Protein AF-A0A538IMJ9-F1 (afdb_monomer_lite)

Sequence (59 aa):
MPKFPNVLGAAMKRQTTNPPERADELADFVLQDQNGEDVRLGDTWSDGPAVLVWLRHYG

Radius of gyration: 16.47 Å; chains: 1; bounding box: 48×34×27 Å

pLDDT: mean 80.31, std 15.83, range [42.03, 97.38]

Foldseek 3Di:
DDDDPDDPDDPVDDDDDPDDPDPVVQQQDWDADPVRDTDRSVVVDPPHDDDDDDDDDDD

Secondary structure (DSSP, 8-state):
-PPPP--TT--SSPPPP---SSTHHHHT-EEE-TTS-EEEGGGGGSSS-----------

Structure (mmCIF, N/CA/C/O backbone):
data_AF-A0A538IMJ9-F1
#
_entry.id   AF-A0A538IMJ9-F1
#
loop_
_atom_site.group_PDB
_atom_site.id
_atom_site.type_symbol
_atom_site.label_atom_id
_atom_site.label_alt_id
_atom_site.label_comp_id
_atom_site.label_asym_id
_atom_site.label_entity_id
_atom_site.label_seq_id
_atom_site.pdbx_PDB_ins_code
_atom_site.Cartn_x
_atom_site.Cartn_y
_atom_site.Cartn_z
_atom_site.occupancy
_atom_site.B_iso_or_equiv
_atom_site.auth_seq_id
_atom_site.auth_comp_id
_atom_site.auth_asym_id
_atom_site.auth_atom_id
_atom_site.pdbx_PDB_model_num
ATOM 1 N N . MET A 1 1 ? 37.488 21.627 -8.259 1.00 45.56 1 MET A N 1
ATOM 2 C CA . MET A 1 1 ? 36.755 20.532 -8.938 1.00 45.56 1 MET A CA 1
ATOM 3 C C . MET A 1 1 ? 35.266 20.784 -8.774 1.00 45.56 1 MET A C 1
ATOM 5 O O . MET A 1 1 ? 34.859 20.971 -7.631 1.00 45.56 1 MET A O 1
ATOM 9 N N . PRO A 1 2 ? 34.457 20.842 -9.843 1.00 42.03 2 PRO A N 1
ATOM 10 C CA . PRO A 1 2 ? 33.011 20.921 -9.680 1.00 42.0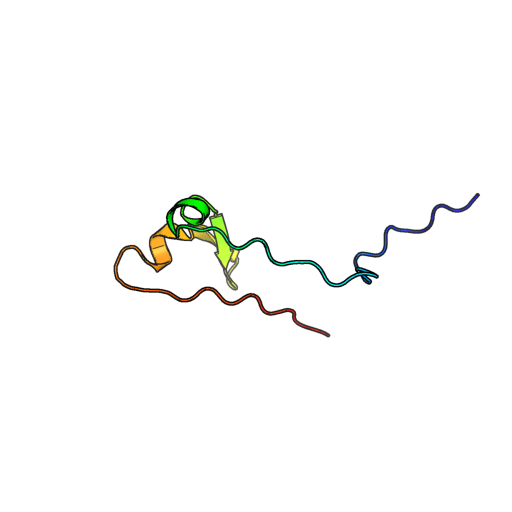3 2 PRO A CA 1
ATOM 11 C C . PRO A 1 2 ? 32.468 19.550 -9.236 1.00 42.03 2 PRO A C 1
ATOM 13 O O . PRO A 1 2 ? 32.877 18.517 -9.765 1.00 42.03 2 PRO A O 1
ATOM 16 N N . LYS A 1 3 ? 31.582 19.539 -8.231 1.00 52.2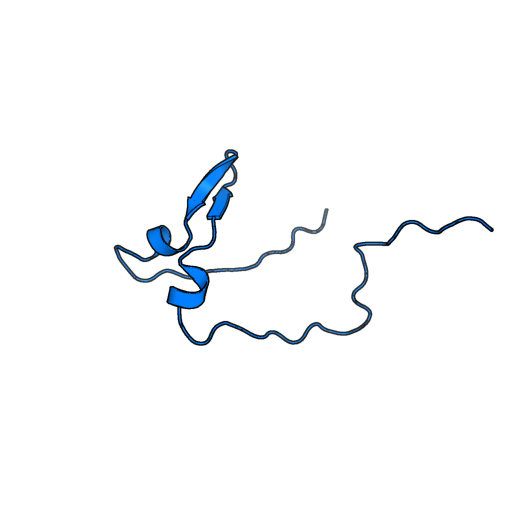5 3 LYS A N 1
ATOM 17 C CA . LYS A 1 3 ? 30.813 18.357 -7.811 1.00 52.25 3 LYS A CA 1
ATOM 18 C C . LYS A 1 3 ? 29.610 18.214 -8.744 1.00 52.25 3 LYS A C 1
ATOM 20 O O . LYS A 1 3 ? 28.801 19.133 -8.826 1.00 52.25 3 LYS A O 1
ATOM 25 N N . PHE A 1 4 ? 29.492 17.081 -9.429 1.00 54.19 4 PHE A N 1
ATOM 26 C CA . PHE A 1 4 ? 28.300 16.756 -10.210 1.00 54.19 4 PHE A CA 1
ATOM 27 C C . PHE A 1 4 ? 27.136 16.411 -9.262 1.00 54.19 4 PHE A C 1
ATOM 29 O O . PHE 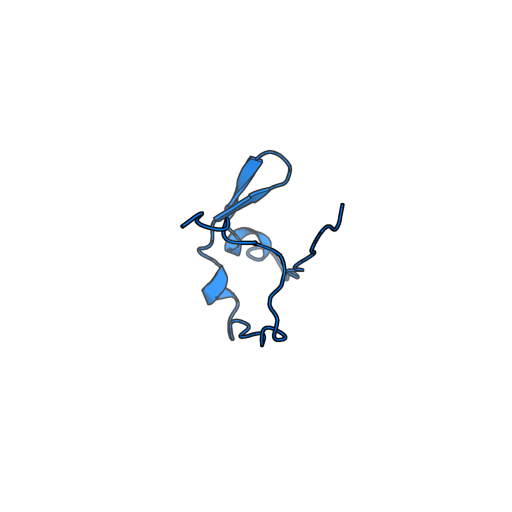A 1 4 ? 27.359 15.681 -8.290 1.00 54.19 4 PHE A O 1
ATOM 36 N N . PRO A 1 5 ? 25.916 16.926 -9.496 1.00 50.50 5 PRO A N 1
ATOM 37 C CA . PRO A 1 5 ? 24.747 16.543 -8.716 1.00 50.50 5 PRO A CA 1
ATOM 38 C C . PRO A 1 5 ? 24.444 15.055 -8.933 1.00 50.50 5 PRO A C 1
ATOM 40 O O . PRO A 1 5 ? 24.548 14.539 -10.045 1.00 50.50 5 PRO A O 1
ATOM 43 N N . ASN A 1 6 ? 24.100 14.364 -7.846 1.00 55.34 6 ASN A N 1
ATOM 44 C CA . ASN A 1 6 ? 23.759 12.947 -7.849 1.00 55.34 6 ASN A CA 1
ATOM 45 C C . ASN A 1 6 ? 22.487 12.738 -8.688 1.00 55.34 6 ASN A C 1
ATOM 47 O O . ASN A 1 6 ? 21.389 13.100 -8.271 1.00 55.34 6 ASN A O 1
ATOM 51 N N . VAL A 1 7 ? 22.650 12.216 -9.901 1.00 56.59 7 VAL A N 1
ATOM 52 C CA . VAL A 1 7 ? 21.559 11.940 -10.838 1.00 56.59 7 VAL A CA 1
ATOM 53 C C . VAL A 1 7 ? 20.715 10.764 -10.336 1.00 56.59 7 VAL A C 1
ATOM 55 O O . VAL A 1 7 ? 21.070 9.599 -10.507 1.00 56.59 7 VAL A O 1
ATOM 58 N N . LEU A 1 8 ? 19.551 11.060 -9.752 1.00 58.31 8 LEU A N 1
ATOM 59 C CA . LEU A 1 8 ? 18.425 10.124 -9.622 1.00 58.31 8 LEU A CA 1
ATOM 60 C C . LEU A 1 8 ? 17.876 9.826 -11.024 1.00 58.31 8 LEU A C 1
ATOM 62 O O . LEU A 1 8 ? 16.865 10.383 -11.441 1.00 58.31 8 LEU A O 1
ATOM 66 N N . GLY A 1 9 ? 18.586 9.024 -11.818 1.00 54.31 9 GLY A N 1
ATOM 67 C CA . GLY A 1 9 ? 18.223 8.957 -13.233 1.00 54.31 9 GLY A CA 1
ATOM 68 C C . GLY A 1 9 ? 18.879 7.915 -14.114 1.00 54.31 9 GLY A C 1
ATOM 69 O O . GLY A 1 9 ? 18.618 7.944 -15.305 1.00 54.31 9 GLY A O 1
ATOM 70 N N . ALA A 1 10 ? 19.684 6.991 -13.597 1.00 55.97 10 ALA A N 1
ATOM 71 C CA . ALA A 1 10 ? 20.048 5.792 -14.349 1.00 55.97 10 ALA A CA 1
ATOM 72 C C . ALA A 1 10 ? 20.617 4.751 -13.388 1.00 55.97 10 ALA A C 1
ATOM 74 O O . ALA A 1 10 ? 21.815 4.735 -13.110 1.00 55.97 10 ALA A O 1
ATOM 75 N N . ALA A 1 11 ? 19.776 3.847 -12.885 1.00 55.56 11 ALA A N 1
ATOM 76 C CA . ALA A 1 11 ? 20.314 2.581 -12.416 1.00 55.56 11 ALA A CA 1
ATOM 77 C C . ALA A 1 11 ? 20.920 1.892 -13.650 1.00 55.56 11 ALA A C 1
ATOM 79 O O . ALA A 1 11 ? 20.204 1.374 -14.501 1.00 55.56 11 ALA A O 1
ATOM 80 N N . MET A 1 12 ? 22.247 1.944 -13.779 1.00 58.53 12 MET A N 1
ATOM 81 C CA . MET A 1 12 ? 22.994 1.384 -14.915 1.00 58.53 12 MET A CA 1
ATOM 82 C C . MET A 1 12 ? 22.859 -0.152 -14.998 1.00 58.53 12 MET A C 1
ATOM 84 O O . MET A 1 12 ? 23.233 -0.772 -15.989 1.00 58.53 12 MET A O 1
ATOM 88 N N . LYS A 1 13 ? 22.295 -0.770 -13.953 1.00 71.19 13 LYS A N 1
ATOM 89 C CA . LYS A 1 13 ? 22.023 -2.199 -13.826 1.00 71.19 13 LYS A CA 1
ATOM 90 C C . LYS A 1 13 ? 20.561 -2.392 -13.427 1.00 71.19 13 LYS A C 1
ATOM 92 O O . LYS A 1 13 ? 20.070 -1.690 -12.543 1.00 71.19 13 LYS A O 1
ATOM 97 N N . ARG A 1 14 ? 19.878 -3.351 -14.063 1.00 71.31 14 ARG A N 1
ATOM 98 C CA . ARG A 1 14 ? 18.516 -3.766 -13.690 1.00 71.31 14 ARG A CA 1
ATOM 99 C C . ARG A 1 14 ? 18.499 -4.082 -12.189 1.00 71.31 14 ARG A C 1
ATOM 101 O O . ARG A 1 14 ? 19.263 -4.940 -11.748 1.00 71.31 14 ARG A O 1
ATOM 108 N N . GLN A 1 15 ? 17.671 -3.374 -11.420 1.00 71.62 15 GLN A N 1
ATOM 109 C CA . GLN A 1 15 ? 17.432 -3.719 -10.021 1.00 71.62 15 GLN A CA 1
ATOM 110 C C . GLN A 1 15 ? 16.752 -5.086 -9.972 1.00 71.62 15 GLN A C 1
ATOM 112 O O . GLN A 1 15 ? 15.745 -5.314 -10.644 1.00 71.62 15 GLN A O 1
ATOM 117 N N . THR A 1 16 ? 17.331 -5.998 -9.200 1.00 73.75 16 THR A N 1
ATOM 118 C CA . THR A 1 16 ? 16.661 -7.241 -8.826 1.00 73.75 16 THR A CA 1
ATOM 119 C C . THR A 1 16 ? 15.555 -6.899 -7.838 1.00 73.75 16 THR A C 1
ATOM 121 O O . THR A 1 16 ? 15.777 -6.136 -6.899 1.00 73.75 16 THR A O 1
ATOM 124 N N . THR A 1 17 ? 14.365 -7.452 -8.049 1.00 73.12 17 THR A N 1
ATOM 125 C CA . THR A 1 17 ? 13.275 -7.369 -7.078 1.00 73.12 17 THR A CA 1
ATOM 126 C C . THR A 1 17 ? 13.550 -8.339 -5.934 1.00 73.12 17 THR A C 1
ATOM 128 O O . THR A 1 17 ? 13.791 -9.517 -6.190 1.00 73.12 17 THR A O 1
ATOM 131 N N . ASN A 1 18 ? 13.482 -7.858 -4.695 1.00 78.12 18 ASN A N 1
ATOM 132 C CA . ASN A 1 18 ? 13.386 -8.697 -3.502 1.00 78.12 18 ASN A CA 1
ATOM 133 C C . ASN A 1 18 ? 12.003 -8.459 -2.883 1.00 78.12 18 ASN A C 1
ATOM 135 O O . ASN A 1 18 ? 11.886 -7.595 -2.012 1.00 78.12 18 ASN A O 1
ATOM 139 N N . PRO A 1 19 ? 10.940 -9.079 -3.429 1.00 78.00 19 PRO A N 1
ATOM 140 C CA . PRO A 1 19 ? 9.610 -8.898 -2.877 1.00 78.00 19 PRO A CA 1
ATOM 141 C C . PRO A 1 19 ? 9.559 -9.492 -1.461 1.00 78.00 19 PRO A C 1
ATOM 143 O O . PRO A 1 19 ? 10.239 -10.487 -1.206 1.00 78.00 19 PRO A O 1
ATOM 146 N N . PRO A 1 20 ? 8.766 -8.905 -0.555 1.00 82.12 20 PRO A N 1
ATOM 147 C CA . PRO A 1 20 ? 8.494 -9.518 0.738 1.00 82.12 20 PRO A CA 1
ATOM 148 C C . PRO A 1 20 ? 7.815 -10.875 0.536 1.00 82.12 20 PRO A C 1
ATOM 150 O O . PRO A 1 20 ? 7.016 -11.042 -0.393 1.00 82.12 20 PRO A O 1
ATOM 153 N N . GLU A 1 21 ? 8.130 -11.845 1.392 1.00 86.50 21 GLU A N 1
ATOM 154 C CA . GLU A 1 21 ? 7.524 -13.179 1.308 1.00 86.50 21 GL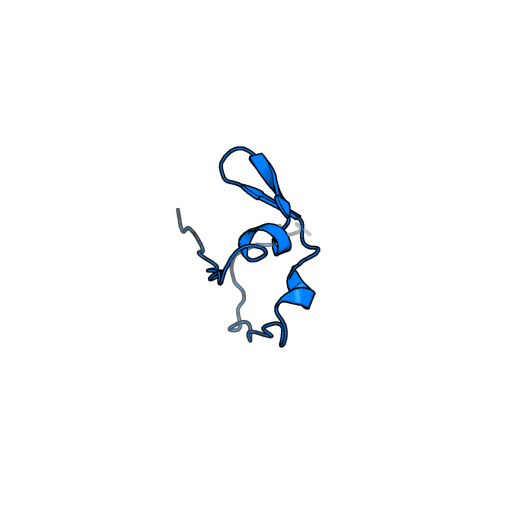U A CA 1
ATOM 155 C C . GLU A 1 21 ? 6.096 -13.170 1.860 1.00 86.50 21 GLU A C 1
ATOM 157 O O . GLU A 1 21 ? 5.247 -13.950 1.420 1.00 86.50 21 GLU A O 1
ATOM 162 N N . ARG A 1 22 ? 5.817 -12.266 2.808 1.00 88.25 22 ARG A N 1
ATOM 163 C CA . ARG A 1 22 ? 4.514 -12.136 3.457 1.00 88.25 22 ARG A CA 1
ATOM 164 C C . ARG A 1 22 ? 3.987 -10.704 3.434 1.00 88.25 22 ARG A C 1
ATOM 166 O O . ARG A 1 22 ? 4.732 -9.734 3.523 1.00 88.25 22 ARG A O 1
ATOM 173 N N . ALA A 1 23 ? 2.662 -10.575 3.375 1.00 84.00 23 ALA A N 1
ATOM 174 C CA . ALA A 1 23 ? 1.986 -9.278 3.335 1.00 84.00 23 ALA A CA 1
ATOM 175 C C . ALA A 1 23 ? 2.192 -8.439 4.611 1.00 84.00 23 ALA A C 1
ATOM 177 O O . AL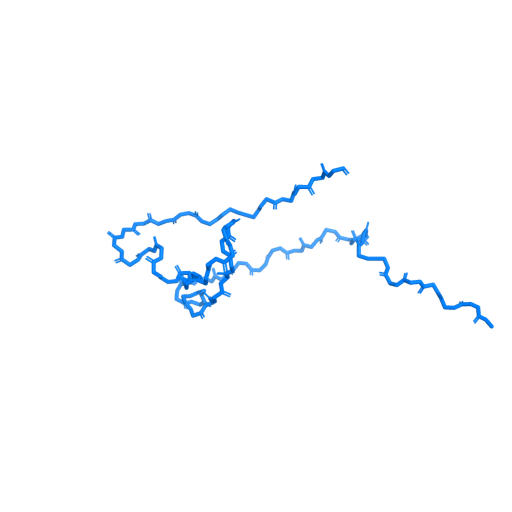A A 1 23 ? 2.221 -7.213 4.541 1.00 84.00 23 ALA A O 1
ATOM 178 N N . ASP A 1 24 ? 2.363 -9.073 5.774 1.00 87.94 24 ASP A N 1
ATOM 179 C CA . ASP A 1 24 ? 2.575 -8.371 7.044 1.00 87.94 24 ASP A CA 1
ATOM 180 C C . ASP A 1 24 ? 3.921 -7.647 7.118 1.00 87.94 24 ASP A C 1
ATOM 182 O O . ASP A 1 24 ? 4.024 -6.648 7.822 1.00 87.94 24 ASP A O 1
ATOM 186 N N . GLU A 1 25 ? 4.910 -8.051 6.316 1.00 91.56 25 GLU A N 1
ATOM 187 C CA . GLU A 1 25 ? 6.170 -7.310 6.176 1.00 91.56 25 GLU A CA 1
ATOM 188 C C . GLU A 1 25 ? 5.954 -5.893 5.618 1.00 91.56 25 GLU A C 1
ATOM 190 O O . GLU A 1 25 ? 6.780 -5.011 5.846 1.00 91.56 25 GLU A O 1
ATOM 195 N N . LEU A 1 26 ? 4.843 -5.657 4.906 1.00 90.69 26 LEU A N 1
ATOM 196 C CA . LEU A 1 26 ? 4.462 -4.344 4.378 1.00 90.69 26 LEU A CA 1
ATOM 197 C C . LEU A 1 26 ? 3.374 -3.640 5.198 1.00 90.69 26 LEU A C 1
ATOM 199 O O . LEU A 1 26 ? 3.103 -2.469 4.944 1.00 90.69 26 LEU A O 1
ATOM 203 N N . ALA A 1 27 ? 2.742 -4.309 6.163 1.00 92.31 27 ALA A N 1
ATOM 204 C CA . ALA A 1 27 ? 1.525 -3.805 6.801 1.00 92.31 27 ALA A CA 1
ATOM 205 C C . ALA A 1 27 ? 1.733 -2.521 7.621 1.00 92.31 27 ALA A C 1
ATOM 207 O O . ALA A 1 27 ? 0.806 -1.725 7.767 1.00 92.31 27 ALA A O 1
ATOM 208 N N . ASP A 1 28 ? 2.941 -2.296 8.135 1.00 94.12 28 ASP A N 1
ATOM 209 C CA . ASP A 1 28 ? 3.265 -1.141 8.981 1.00 94.12 28 ASP A CA 1
ATOM 210 C C . ASP A 1 28 ? 3.705 0.097 8.189 1.00 94.12 28 ASP A C 1
ATOM 212 O O . ASP A 1 28 ? 3.885 1.169 8.766 1.00 94.12 28 ASP A O 1
ATOM 216 N N . PHE A 1 29 ? 3.873 -0.023 6.870 1.00 93.56 29 PHE A N 1
ATOM 217 C CA . PHE A 1 29 ? 4.284 1.103 6.040 1.00 93.56 29 PHE A CA 1
ATOM 218 C C . PHE A 1 29 ? 3.149 2.110 5.884 1.00 93.56 29 PHE A C 1
ATOM 220 O O . PHE A 1 29 ? 2.028 1.748 5.530 1.00 93.56 29 PHE A O 1
ATOM 227 N N . VAL A 1 30 ? 3.481 3.383 6.091 1.00 95.94 30 VAL A N 1
ATOM 228 C CA . VAL A 1 30 ? 2.586 4.517 5.859 1.00 95.94 30 VAL A CA 1
ATOM 229 C C . VAL A 1 30 ? 3.067 5.272 4.624 1.00 95.94 30 VAL A C 1
ATOM 231 O O . VAL A 1 30 ? 4.236 5.657 4.545 1.00 95.94 30 VAL A O 1
ATOM 234 N N . LEU A 1 31 ? 2.179 5.450 3.650 1.00 93.44 31 LEU A N 1
ATOM 235 C CA . LEU A 1 31 ? 2.402 6.213 2.423 1.00 93.44 31 LEU A CA 1
ATOM 236 C C . LEU A 1 31 ? 1.374 7.335 2.328 1.00 93.44 31 LEU A C 1
ATOM 238 O O . LEU A 1 31 ? 0.276 7.197 2.848 1.00 93.44 31 LEU A O 1
ATOM 242 N N . GLN A 1 32 ? 1.707 8.410 1.619 1.00 95.06 32 GLN A N 1
ATOM 243 C CA . GLN A 1 32 ? 0.717 9.424 1.268 1.00 95.06 32 GLN A CA 1
ATOM 244 C C . GLN A 1 32 ? 0.005 9.046 -0.026 1.00 95.06 32 GLN A C 1
ATOM 246 O O . GLN A 1 32 ? 0.652 8.651 -1.002 1.00 95.06 32 GLN A O 1
ATOM 251 N N . ASP A 1 33 ? -1.319 9.164 -0.026 1.00 91.31 33 ASP A N 1
ATOM 252 C CA . ASP A 1 33 ? -2.136 8.997 -1.222 1.00 91.31 33 ASP A CA 1
ATOM 253 C C . ASP A 1 33 ? -2.029 10.219 -2.161 1.00 91.31 33 ASP A C 1
ATOM 255 O O . ASP A 1 33 ? -1.295 11.181 -1.915 1.00 91.31 33 ASP A O 1
ATOM 259 N N . GLN A 1 34 ? -2.778 10.201 -3.265 1.00 90.12 34 GLN A N 1
ATOM 260 C CA . GLN A 1 34 ? -2.806 11.308 -4.226 1.00 90.12 34 GLN A CA 1
ATOM 261 C C . GLN A 1 34 ? -3.383 12.625 -3.673 1.00 90.12 34 GLN A C 1
ATOM 263 O O . GLN A 1 34 ? -3.193 13.670 -4.295 1.00 90.12 34 GLN A O 1
ATOM 268 N N . ASN A 1 35 ? -4.094 12.584 -2.548 1.00 95.19 35 ASN A N 1
ATOM 269 C CA . ASN A 1 35 ? -4.644 13.747 -1.859 1.00 95.19 35 ASN A CA 1
ATOM 270 C C . ASN A 1 35 ? -3.707 14.252 -0.744 1.00 95.19 35 ASN A C 1
ATOM 272 O O . ASN A 1 35 ? -3.961 15.311 -0.170 1.00 95.19 35 ASN A O 1
ATOM 276 N N . GLY A 1 36 ? -2.617 13.530 -0.466 1.00 95.38 36 GLY A N 1
ATOM 277 C CA . GLY A 1 36 ? -1.688 13.812 0.625 1.00 95.38 36 GLY A CA 1
ATOM 278 C C . GLY A 1 36 ? -2.129 13.240 1.973 1.00 95.38 36 GLY A C 1
ATOM 279 O O . GLY A 1 36 ? -1.560 13.622 2.994 1.00 95.38 36 GLY A O 1
ATOM 280 N N . GLU A 1 37 ? -3.130 12.359 1.997 1.00 95.88 37 GLU A N 1
ATOM 281 C CA . GLU A 1 37 ? -3.577 11.685 3.213 1.00 95.88 37 GLU A CA 1
ATOM 282 C C . GLU A 1 37 ? -2.673 10.493 3.534 1.00 95.88 37 GLU A C 1
ATOM 284 O O . GLU A 1 37 ? -2.286 9.731 2.646 1.00 95.88 37 GLU A O 1
ATOM 289 N N . ASP A 1 38 ? -2.339 10.328 4.813 1.00 97.38 38 ASP A N 1
ATOM 290 C CA . ASP A 1 38 ? -1.552 9.192 5.285 1.00 97.38 38 ASP A CA 1
ATOM 291 C C . ASP A 1 38 ? -2.393 7.905 5.234 1.00 97.38 38 ASP A C 1
ATOM 293 O O . ASP A 1 38 ? -3.458 7.804 5.843 1.00 97.38 38 ASP A O 1
ATOM 297 N N . VAL A 1 39 ? -1.877 6.892 4.545 1.00 94.38 39 VAL A N 1
ATOM 298 C CA . VAL A 1 39 ? -2.480 5.568 4.385 1.00 94.38 39 VAL A CA 1
ATOM 299 C C . VAL A 1 39 ? -1.504 4.513 4.882 1.00 94.38 39 VAL A C 1
ATOM 301 O O . VAL A 1 39 ? -0.390 4.384 4.366 1.00 94.38 39 VAL A O 1
ATOM 304 N N . ARG A 1 40 ? -1.929 3.709 5.859 1.00 95.50 40 ARG A N 1
ATOM 305 C CA . ARG A 1 40 ? -1.196 2.510 6.267 1.00 95.50 40 ARG A CA 1
ATOM 306 C C . ARG A 1 40 ? -1.529 1.370 5.313 1.00 95.50 40 ARG A C 1
ATOM 308 O O . ARG A 1 40 ? -2.693 1.032 5.122 1.00 95.50 40 ARG A O 1
ATOM 315 N N . LEU A 1 41 ? -0.509 0.746 4.730 1.00 93.19 41 LEU A N 1
ATOM 316 C CA . LEU A 1 41 ? -0.707 -0.286 3.714 1.00 93.19 41 LEU A CA 1
ATOM 317 C C . LEU A 1 41 ? -1.518 -1.478 4.238 1.00 93.19 41 LEU A C 1
ATOM 319 O O . LEU A 1 41 ? -2.402 -1.950 3.532 1.00 93.19 41 LEU A O 1
ATOM 323 N N . GLY A 1 42 ? -1.291 -1.914 5.481 1.00 94.44 42 GLY A N 1
ATOM 324 C CA . GLY A 1 42 ? -2.041 -3.018 6.091 1.00 94.44 42 GLY A CA 1
ATOM 325 C C . GLY A 1 42 ? -3.562 -2.846 6.048 1.00 94.44 42 GLY A C 1
ATOM 326 O O . GLY A 1 42 ? -4.285 -3.828 5.885 1.00 94.44 42 GLY A O 1
ATOM 327 N N . ASP A 1 43 ? -4.037 -1.603 6.112 1.00 94.38 43 ASP A N 1
ATOM 328 C CA . ASP A 1 43 ? -5.464 -1.285 6.119 1.00 94.38 43 ASP A CA 1
ATOM 329 C C . ASP A 1 43 ? -6.102 -1.530 4.738 1.00 94.38 43 ASP A C 1
ATOM 331 O O . ASP A 1 43 ? -7.295 -1.798 4.642 1.00 94.38 43 ASP A O 1
ATOM 335 N N . THR A 1 44 ? -5.320 -1.523 3.647 1.00 92.31 44 THR A N 1
ATOM 336 C CA . THR A 1 44 ? -5.863 -1.774 2.296 1.00 92.31 44 THR A CA 1
ATOM 337 C C . THR A 1 44 ? -6.274 -3.223 2.041 1.00 92.31 44 THR A C 1
ATOM 339 O O . THR A 1 44 ? -7.048 -3.470 1.117 1.00 92.31 44 THR A O 1
ATOM 342 N N . TRP A 1 45 ? -5.794 -4.179 2.841 1.00 92.62 45 TRP A N 1
ATOM 343 C CA . TRP A 1 45 ? -6.174 -5.593 2.738 1.00 92.62 45 TRP A CA 1
ATOM 344 C C . TRP A 1 45 ? -6.697 -6.192 4.048 1.00 92.62 45 TRP A C 1
ATOM 346 O O . TRP A 1 45 ? -6.771 -7.416 4.183 1.00 92.62 45 TRP A O 1
ATOM 356 N N . SER A 1 46 ? -7.070 -5.357 5.023 1.00 91.88 46 SER A N 1
ATOM 357 C CA . SER A 1 46 ? -7.683 -5.834 6.269 1.00 91.88 46 SER A CA 1
ATOM 358 C C . SER A 1 46 ? -9.041 -6.493 6.019 1.00 91.88 46 SER A C 1
ATOM 360 O O . SER A 1 46 ? -9.380 -7.483 6.665 1.00 91.88 46 SER A O 1
ATOM 362 N N . ASP A 1 47 ? -9.784 -5.964 5.045 1.00 91.44 47 ASP A N 1
ATOM 363 C CA . ASP A 1 47 ? -11.176 -6.339 4.774 1.00 91.44 47 ASP A CA 1
ATOM 364 C C . ASP A 1 47 ? -11.314 -7.283 3.567 1.00 91.44 47 ASP A C 1
ATOM 366 O O . ASP A 1 47 ? -12.399 -7.789 3.272 1.00 91.44 47 ASP A O 1
ATOM 370 N N . GLY A 1 48 ? -10.217 -7.541 2.851 1.00 90.38 48 GLY A N 1
ATOM 371 C CA . GLY A 1 48 ? -10.209 -8.371 1.653 1.00 90.38 48 GLY A CA 1
ATOM 372 C C . GLY A 1 48 ? -8.865 -8.360 0.925 1.00 90.38 48 GLY A C 1
ATOM 373 O O . GLY A 1 48 ? -7.972 -7.598 1.274 1.00 90.38 48 GLY A O 1
ATOM 374 N N . PRO A 1 49 ? -8.681 -9.213 -0.094 1.00 90.94 49 PRO A N 1
ATOM 375 C CA . PRO A 1 49 ? -7.433 -9.257 -0.847 1.00 90.94 49 PRO A CA 1
ATOM 376 C C . PRO A 1 49 ? -7.184 -7.949 -1.613 1.00 90.94 49 PRO A C 1
ATOM 378 O O . PRO A 1 49 ? -8.093 -7.414 -2.247 1.00 90.94 49 PRO A O 1
ATOM 381 N N . ALA A 1 50 ? -5.929 -7.494 -1.628 1.00 90.75 50 ALA A N 1
ATOM 382 C CA . ALA A 1 50 ? -5.484 -6.331 -2.395 1.00 90.75 50 ALA A CA 1
ATOM 383 C C . ALA A 1 50 ? -4.279 -6.661 -3.288 1.00 90.75 50 ALA A C 1
ATOM 385 O O . ALA A 1 50 ? -3.568 -7.645 -3.075 1.00 90.75 50 ALA A O 1
ATOM 386 N N . VAL A 1 51 ? -4.040 -5.814 -4.292 1.00 89.69 51 VAL A N 1
ATOM 387 C CA . VAL A 1 51 ? -2.8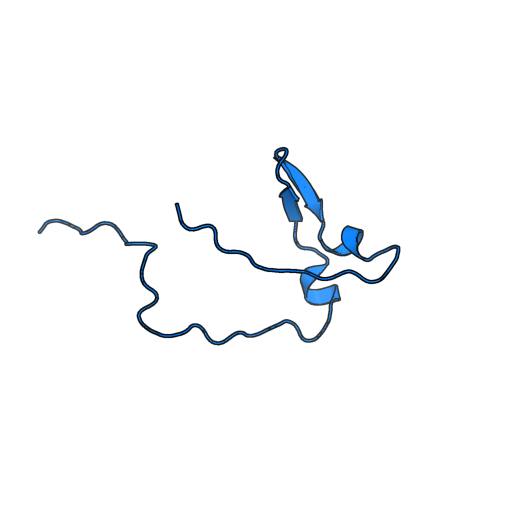80 -5.894 -5.190 1.00 89.69 51 VAL A CA 1
ATOM 388 C C . VAL A 1 51 ? -2.135 -4.565 -5.150 1.00 89.69 51 VAL A C 1
ATOM 390 O O . VAL A 1 51 ? -2.723 -3.521 -5.424 1.00 89.69 51 VAL A O 1
ATOM 393 N N . LEU A 1 52 ? -0.834 -4.609 -4.856 1.00 86.62 52 LEU A N 1
ATOM 394 C CA . LEU A 1 52 ? 0.047 -3.442 -4.884 1.00 86.62 52 LEU A CA 1
ATOM 395 C C . LEU A 1 52 ? 0.823 -3.395 -6.205 1.00 86.62 52 LEU A C 1
ATOM 397 O O . LEU A 1 52 ? 1.465 -4.372 -6.595 1.00 86.62 52 LEU A O 1
ATOM 401 N N . VAL A 1 53 ? 0.763 -2.257 -6.900 1.00 86.75 53 VAL A N 1
ATOM 402 C CA . VAL A 1 53 ? 1.411 -2.056 -8.204 1.00 86.75 53 VAL A CA 1
ATOM 403 C C . VAL A 1 53 ? 2.328 -0.839 -8.140 1.00 86.75 53 VAL A C 1
ATOM 405 O O . VAL A 1 53 ? 1.883 0.269 -7.858 1.00 86.75 53 VAL A O 1
ATOM 408 N N . TRP A 1 54 ? 3.609 -1.028 -8.461 1.00 84.19 54 TRP A N 1
ATOM 409 C CA . TRP A 1 54 ? 4.570 0.069 -8.576 1.00 84.19 54 TRP A CA 1
ATOM 410 C C . TRP A 1 54 ? 4.604 0.589 -10.008 1.00 84.19 54 TRP A C 1
ATOM 412 O O . TRP A 1 54 ? 5.109 -0.072 -10.916 1.00 84.19 54 TRP A O 1
ATOM 422 N N . LEU A 1 55 ? 4.082 1.797 -10.201 1.00 84.38 55 LEU A N 1
ATOM 423 C CA . LEU A 1 55 ? 4.122 2.502 -11.475 1.00 84.38 55 LEU A CA 1
ATOM 424 C C . LEU A 1 55 ? 5.166 3.614 -11.414 1.00 84.38 55 LEU A C 1
ATOM 426 O O . LEU A 1 55 ? 5.238 4.371 -10.449 1.00 84.38 55 LEU A O 1
ATOM 430 N N . ARG A 1 56 ? 5.964 3.737 -12.475 1.00 82.31 56 ARG A N 1
ATOM 431 C CA . ARG A 1 56 ? 6.851 4.884 -12.670 1.00 82.31 56 ARG A CA 1
ATOM 432 C C . ARG A 1 56 ? 6.259 5.780 -13.744 1.00 82.31 56 ARG A C 1
ATOM 434 O O . ARG A 1 56 ? 6.159 5.368 -14.896 1.00 82.31 56 ARG A O 1
ATOM 441 N N . HIS A 1 57 ? 5.895 6.998 -13.364 1.00 79.31 57 HIS A N 1
ATOM 442 C CA . HIS A 1 57 ? 5.501 8.023 -14.319 1.00 79.31 57 HIS A CA 1
ATOM 443 C C . HIS A 1 57 ? 6.754 8.610 -14.987 1.00 79.31 57 HIS A C 1
ATOM 445 O O . HIS A 1 57 ? 7.695 9.013 -14.298 1.00 79.31 57 HIS A O 1
ATOM 451 N N . TYR A 1 58 ? 6.773 8.631 -16.319 1.00 78.75 58 TYR A N 1
ATOM 452 C CA . TYR A 1 58 ? 7.774 9.338 -17.114 1.00 78.75 58 TYR A CA 1
ATOM 453 C C . TYR A 1 58 ? 7.083 10.567 -17.704 1.00 78.75 58 TYR A C 1
ATOM 455 O O . TYR A 1 58 ? 6.177 10.415 -18.520 1.00 78.75 58 TYR A O 1
ATOM 463 N N . GLY A 1 59 ? 7.458 11.751 -17.221 1.00 56.97 59 GLY A N 1
ATOM 464 C CA . GLY A 1 59 ? 7.115 13.031 -17.844 1.00 56.97 59 GLY A CA 1
ATOM 465 C C . GLY A 1 59 ? 8.176 13.437 -18.851 1.00 56.97 59 GLY A C 1
ATOM 466 O O . GLY A 1 59 ? 9.356 13.091 -18.605 1.00 56.97 59 GLY A O 1
#